Protein AF-M1ESI5-F1 (afdb_monomer_lite)

Foldseek 3Di:
DDDPVPPDDQACVGCNSLAPDHWDQDPPRDIQHDDDPQWDQDPVRRDTHGNDPDDPPDDPDPPPVPPPD

Structure (mmCIF, N/CA/C/O backbone):
data_AF-M1ESI5-F1
#
_entry.id   AF-M1ESI5-F1
#
loop_
_atom_site.group_PDB
_atom_site.id
_atom_site.type_sym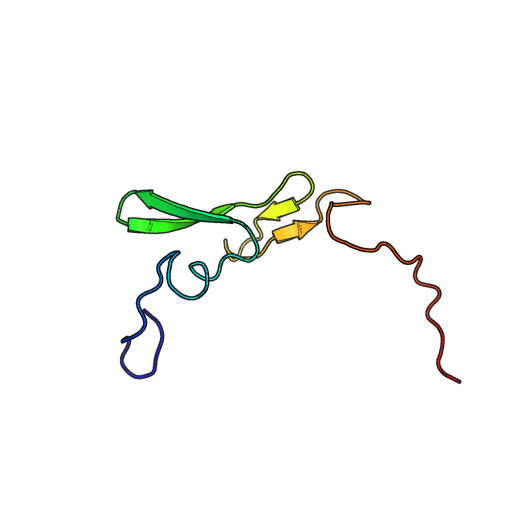bol
_atom_site.label_atom_id
_atom_site.label_alt_id
_atom_site.label_comp_id
_atom_site.label_asym_id
_atom_site.label_entity_id
_atom_site.label_seq_id
_atom_site.pdbx_PDB_ins_code
_atom_site.Cartn_x
_atom_site.Cartn_y
_atom_site.Cartn_z
_atom_site.occupancy
_atom_site.B_iso_or_equiv
_atom_site.auth_seq_id
_atom_site.auth_comp_id
_atom_site.auth_asym_id
_atom_site.auth_atom_id
_atom_site.pdbx_PDB_model_num
ATOM 1 N N . PHE A 1 1 ? 12.386 -5.324 -12.749 1.00 62.62 1 PHE A N 1
ATOM 2 C CA . PHE A 1 1 ? 12.371 -5.981 -14.060 1.00 62.62 1 PHE A CA 1
ATOM 3 C C . PHE A 1 1 ? 11.640 -7.314 -13.953 1.00 62.62 1 PHE A C 1
ATOM 5 O O . PHE A 1 1 ? 12.016 -8.128 -13.118 1.00 62.62 1 PHE A O 1
ATOM 12 N N . GLU A 1 2 ? 10.562 -7.495 -14.716 1.00 60.69 2 GLU A N 1
ATOM 13 C CA . GLU A 1 2 ? 9.881 -8.784 -14.957 1.00 60.69 2 GLU A CA 1
ATOM 14 C C . GLU A 1 2 ? 9.954 -9.135 -16.459 1.00 60.69 2 GLU A C 1
ATOM 16 O O . GLU A 1 2 ? 10.393 -8.315 -17.261 1.00 60.69 2 GLU A O 1
ATOM 21 N N . GLY A 1 3 ? 9.516 -10.334 -16.854 1.00 63.12 3 GLY A N 1
ATOM 22 C CA . GLY A 1 3 ? 9.523 -10.792 -18.252 1.00 63.12 3 GLY A CA 1
ATOM 23 C C . GLY A 1 3 ? 10.634 -11.799 -18.546 1.00 63.12 3 GLY A C 1
ATOM 24 O O . GLY A 1 3 ? 11.568 -11.953 -17.760 1.00 63.12 3 GLY A O 1
ATOM 25 N N . LYS A 1 4 ? 10.521 -12.518 -19.671 1.00 75.19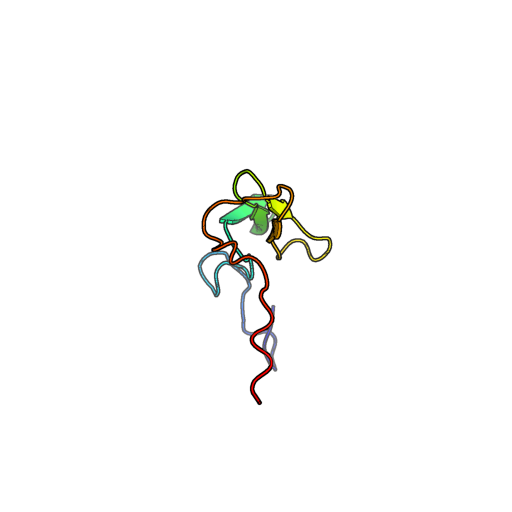 4 LYS A N 1
ATOM 26 C CA . LYS A 1 4 ? 11.499 -13.554 -20.055 1.00 75.19 4 LYS A CA 1
ATOM 27 C C . LYS A 1 4 ? 12.882 -12.972 -20.364 1.00 75.19 4 LYS A C 1
ATOM 29 O O . LYS A 1 4 ? 13.862 -13.693 -20.230 1.00 75.19 4 LYS A O 1
ATOM 34 N N . ASN A 1 5 ? 12.956 -11.690 -20.722 1.00 79.38 5 ASN A N 1
ATOM 35 C CA . ASN A 1 5 ? 14.201 -10.975 -21.000 1.00 79.38 5 ASN A CA 1
ATOM 36 C C . ASN A 1 5 ? 14.333 -9.710 -20.142 1.00 79.38 5 ASN A C 1
ATOM 38 O O . ASN A 1 5 ? 15.013 -8.764 -20.535 1.00 79.38 5 ASN A O 1
ATOM 42 N N . CYS A 1 6 ? 13.687 -9.681 -18.971 1.00 68.94 6 CYS A N 1
ATOM 43 C CA . CYS A 1 6 ? 13.740 -8.544 -18.051 1.00 68.94 6 CYS A CA 1
ATOM 44 C C . CYS A 1 6 ? 13.210 -7.225 -18.655 1.00 68.94 6 CYS A C 1
ATOM 46 O O . CYS A 1 6 ? 13.533 -6.155 -18.143 1.00 68.94 6 CYS A O 1
ATOM 48 N N . GLU A 1 7 ? 12.390 -7.278 -19.712 1.00 68.56 7 GLU A N 1
ATOM 49 C CA . GLU A 1 7 ? 11.914 -6.089 -20.431 1.00 68.56 7 GLU A CA 1
ATOM 50 C C . GLU A 1 7 ? 10.856 -5.260 -19.679 1.00 68.56 7 GLU A C 1
ATOM 52 O O . GLU A 1 7 ? 10.592 -4.113 -20.038 1.00 68.56 7 GLU A O 1
ATOM 57 N N . VAL A 1 8 ? 10.229 -5.812 -18.635 1.00 66.06 8 VAL A N 1
ATOM 58 C CA . VAL A 1 8 ? 9.143 -5.133 -17.921 1.00 66.06 8 VAL A CA 1
ATOM 59 C C . VAL A 1 8 ? 9.716 -4.292 -16.788 1.00 66.06 8 VAL A C 1
ATOM 61 O O . VAL A 1 8 ? 10.048 -4.801 -15.711 1.00 66.06 8 VAL A O 1
ATOM 64 N N . ASP A 1 9 ? 9.804 -2.989 -17.024 1.00 67.56 9 ASP A N 1
ATOM 65 C CA . ASP A 1 9 ? 10.066 -2.000 -15.985 1.00 67.56 9 ASP A CA 1
ATOM 66 C C . ASP A 1 9 ? 8.911 -1.972 -14.961 1.00 67.56 9 ASP A C 1
ATOM 68 O O . ASP A 1 9 ? 7.732 -2.052 -15.318 1.00 67.56 9 ASP A O 1
ATOM 72 N N . VAL A 1 10 ? 9.235 -1.909 -13.666 1.00 74.69 10 VAL A N 1
ATOM 73 C CA . VAL A 1 10 ? 8.233 -1.930 -12.585 1.00 74.69 10 VAL A CA 1
ATOM 74 C C . VAL A 1 10 ? 8.111 -0.519 -12.037 1.00 74.69 10 VAL A C 1
ATOM 76 O O . VAL A 1 10 ? 8.783 -0.154 -11.077 1.00 74.69 10 VAL A O 1
ATOM 79 N N . THR A 1 11 ? 7.229 0.264 -12.649 1.00 88.56 11 THR A N 1
ATOM 80 C CA . THR A 1 11 ? 6.912 1.641 -12.246 1.00 88.56 11 THR A CA 1
ATOM 81 C C . THR A 1 11 ? 5.460 1.747 -11.805 1.00 88.56 11 THR A C 1
ATOM 83 O O . THR A 1 11 ? 4.651 0.875 -12.110 1.00 88.56 11 THR A O 1
ATOM 86 N N . CYS A 1 12 ? 5.077 2.835 -11.133 1.00 92.81 12 CYS A N 1
ATOM 87 C CA . CYS A 1 12 ? 3.666 3.056 -10.793 1.00 92.81 12 CYS A CA 1
ATOM 88 C C . CYS A 1 12 ? 2.752 3.164 -12.021 1.00 92.81 12 CYS A C 1
ATOM 90 O O . CYS A 1 12 ? 1.579 2.817 -11.938 1.00 92.81 12 CYS A O 1
ATOM 92 N N . ASN A 1 13 ? 3.293 3.566 -13.172 1.00 90.56 13 ASN A N 1
ATOM 93 C CA . ASN A 1 13 ? 2.535 3.647 -14.420 1.00 90.56 13 ASN A CA 1
ATOM 94 C C . ASN A 1 13 ? 2.295 2.266 -15.051 1.00 90.56 13 ASN A C 1
ATOM 96 O O . ASN A 1 13 ? 1.411 2.118 -15.890 1.00 90.56 13 ASN A O 1
ATOM 100 N N . ILE A 1 14 ? 3.051 1.242 -14.641 1.00 88.31 14 ILE A N 1
ATOM 101 C CA . ILE A 1 14 ? 2.947 -0.123 -15.158 1.00 88.31 14 ILE A CA 1
ATOM 102 C C . ILE A 1 14 ? 2.413 -1.029 -14.050 1.00 88.31 14 ILE A C 1
ATOM 104 O O . ILE A 1 14 ? 3.073 -1.272 -13.041 1.00 88.31 14 ILE A O 1
ATOM 108 N N . LYS A 1 15 ? 1.197 -1.560 -14.235 1.00 90.56 15 LYS A N 1
ATOM 109 C CA . LYS A 1 15 ? 0.528 -2.442 -13.256 1.00 90.56 15 LYS A CA 1
ATOM 110 C C . LYS A 1 15 ? 0.507 -1.864 -11.827 1.00 90.56 15 LYS A C 1
ATOM 112 O O . LYS A 1 15 ? 0.643 -2.617 -10.864 1.00 90.56 15 LYS A O 1
ATOM 117 N N . ASN A 1 16 ? 0.400 -0.540 -11.679 1.00 94.38 16 ASN A N 1
ATOM 118 C CA . ASN A 1 16 ? 0.443 0.147 -10.382 1.00 94.38 16 ASN A CA 1
ATOM 119 C C . ASN A 1 16 ? 1.703 -0.182 -9.552 1.00 94.38 16 ASN A C 1
ATOM 121 O O . ASN A 1 16 ? 1.637 -0.290 -8.329 1.00 94.38 16 ASN A O 1
ATOM 125 N N . GLY A 1 17 ? 2.838 -0.473 -10.201 1.00 92.94 17 GLY A N 1
ATOM 126 C CA . GLY A 1 17 ? 4.056 -0.922 -9.523 1.00 92.94 17 GLY A CA 1
ATOM 127 C C . GLY A 1 17 ? 3.870 -2.215 -8.718 1.00 92.94 17 GLY A C 1
ATOM 128 O O . GLY A 1 17 ? 4.644 -2.488 -7.801 1.00 92.94 17 GLY A O 1
ATOM 129 N N . ARG A 1 18 ? 2.834 -2.999 -9.050 1.00 93.38 18 ARG A N 1
ATOM 130 C CA . ARG A 1 18 ? 2.339 -4.171 -8.313 1.00 93.38 18 ARG A CA 1
ATOM 131 C C . ARG A 1 18 ? 1.793 -3.862 -6.915 1.00 93.38 18 ARG A C 1
ATOM 133 O O . ARG A 1 18 ? 1.699 -4.771 -6.102 1.00 93.38 18 ARG A O 1
ATOM 140 N N . CYS A 1 19 ? 1.450 -2.614 -6.612 1.00 96.81 19 CYS A N 1
ATOM 141 C CA . CYS A 1 19 ? 0.779 -2.256 -5.367 1.00 96.81 19 CYS A CA 1
ATOM 142 C C . CYS A 1 19 ? -0.714 -2.607 -5.437 1.00 96.81 19 CYS A C 1
ATOM 144 O O . CYS A 1 19 ? -1.368 -2.318 -6.442 1.00 96.81 19 CYS A O 1
ATOM 146 N N . ASN A 1 20 ? -1.281 -3.153 -4.358 1.00 97.88 20 ASN A N 1
ATOM 147 C CA . ASN A 1 20 ? -2.722 -3.437 -4.301 1.00 97.88 20 ASN A CA 1
ATOM 148 C C . ASN A 1 20 ? -3.577 -2.168 -4.252 1.00 97.88 20 ASN A C 1
ATOM 150 O O . ASN A 1 20 ? -4.687 -2.160 -4.775 1.00 97.88 20 ASN A O 1
ATOM 154 N N . GLN A 1 21 ? -3.093 -1.122 -3.577 1.00 98.12 21 GLN A N 1
ATOM 155 C CA . GLN A 1 21 ? -3.822 0.135 -3.405 1.00 98.12 21 GLN A CA 1
ATOM 156 C C . GLN A 1 21 ? -3.006 1.300 -3.968 1.00 98.12 21 GLN A C 1
ATOM 158 O O . GLN A 1 21 ? -3.034 1.540 -5.172 1.00 98.12 21 GLN A O 1
ATOM 163 N N . PHE A 1 22 ? -2.250 2.016 -3.139 1.00 98.19 22 PHE A N 1
ATOM 164 C CA . PHE A 1 22 ? -1.543 3.215 -3.580 1.00 98.19 22 PHE A CA 1
ATOM 165 C C . PHE A 1 22 ? -0.097 2.914 -3.970 1.00 98.19 22 PHE A C 1
ATOM 167 O O . PHE A 1 22 ? 0.578 2.127 -3.305 1.00 98.19 22 PHE A O 1
ATOM 174 N N . CYS A 1 23 ? 0.379 3.590 -5.017 1.00 97.62 23 CYS A N 1
ATOM 175 C CA . CYS A 1 23 ? 1.745 3.504 -5.521 1.00 97.62 23 CYS A CA 1
ATOM 176 C C . CYS A 1 23 ? 2.378 4.893 -5.594 1.00 97.62 23 CYS A C 1
ATOM 178 O O . CYS A 1 23 ? 1.752 5.841 -6.073 1.00 97.62 23 CYS A O 1
ATOM 180 N N . LYS A 1 24 ? 3.630 5.011 -5.144 1.00 95.94 24 LYS A N 1
ATOM 181 C CA . LYS A 1 24 ? 4.465 6.206 -5.318 1.00 95.94 24 LYS A CA 1
ATOM 182 C C . LYS A 1 24 ? 5.878 5.814 -5.747 1.00 95.94 24 LYS A C 1
ATOM 184 O O . LYS A 1 24 ? 6.374 4.753 -5.371 1.00 95.94 24 LYS A O 1
ATOM 189 N N . LEU A 1 25 ? 6.534 6.686 -6.507 1.00 92.19 25 LEU A N 1
ATOM 190 C CA . LEU A 1 25 ? 7.977 6.606 -6.726 1.00 92.19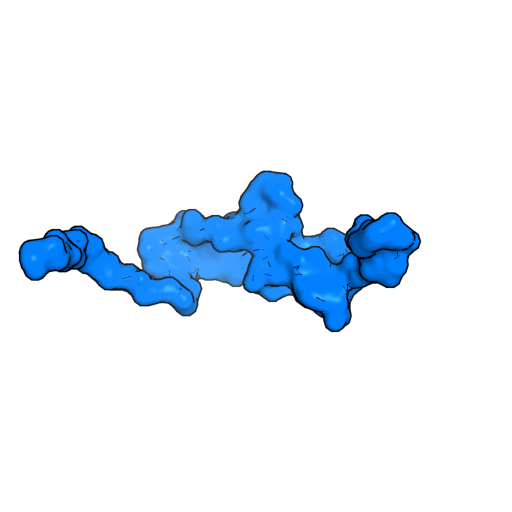 25 LEU A CA 1
ATOM 191 C C . LEU A 1 25 ? 8.672 7.267 -5.533 1.00 92.19 25 LEU A C 1
ATOM 193 O O . LEU A 1 25 ? 8.453 8.445 -5.256 1.00 92.19 25 LEU A O 1
ATOM 197 N N . GLY A 1 26 ? 9.435 6.475 -4.788 1.00 88.19 26 GLY A N 1
ATOM 198 C CA . GLY A 1 26 ? 10.261 6.937 -3.681 1.00 88.19 26 GLY A CA 1
ATOM 199 C C . GLY A 1 26 ? 11.674 7.322 -4.133 1.00 88.19 26 GLY A C 1
ATOM 200 O O . GLY A 1 26 ? 11.938 7.440 -5.333 1.00 88.19 26 GLY A O 1
ATOM 201 N N . PRO A 1 27 ? 12.604 7.481 -3.176 1.00 85.88 27 PRO A N 1
ATOM 202 C CA . PRO A 1 27 ? 14.021 7.670 -3.470 1.00 85.88 27 PRO A CA 1
ATOM 203 C C . PRO A 1 27 ? 14.571 6.559 -4.382 1.00 85.88 27 PRO A C 1
ATOM 205 O O . PRO A 1 27 ? 14.100 5.418 -4.348 1.00 85.88 27 PRO A O 1
ATOM 208 N N . ASP A 1 28 ? 15.564 6.895 -5.205 1.00 85.00 28 ASP A N 1
ATOM 209 C CA . ASP A 1 28 ? 16.191 6.002 -6.195 1.00 85.00 28 ASP A CA 1
ATOM 210 C C . ASP A 1 28 ? 15.233 5.432 -7.261 1.00 85.00 28 ASP A C 1
ATOM 212 O O . ASP A 1 28 ? 15.472 4.343 -7.785 1.00 85.00 28 ASP A O 1
ATOM 216 N N . ASN A 1 29 ? 14.121 6.116 -7.561 1.00 81.81 29 ASN A N 1
ATOM 217 C CA . ASN A 1 29 ? 13.071 5.638 -8.476 1.00 81.81 29 ASN A CA 1
ATOM 218 C C . ASN A 1 29 ? 12.462 4.280 -8.076 1.00 81.81 29 ASN A C 1
ATOM 220 O O . ASN A 1 29 ? 11.881 3.575 -8.903 1.00 81.81 29 ASN A O 1
ATOM 224 N N . LYS A 1 30 ? 12.559 3.897 -6.797 1.00 88.06 30 LYS A N 1
ATOM 225 C CA . LYS A 1 30 ? 11.970 2.650 -6.303 1.00 88.06 30 LYS A CA 1
ATOM 226 C C . LYS A 1 30 ? 10.476 2.822 -6.074 1.00 88.06 30 LYS A C 1
ATOM 228 O O . LYS A 1 30 ? 10.027 3.807 -5.493 1.00 88.06 30 LYS A O 1
ATOM 233 N N . VAL A 1 31 ? 9.700 1.820 -6.471 1.00 92.75 31 VAL A N 1
ATOM 234 C CA . VAL A 1 31 ? 8.272 1.776 -6.151 1.00 92.75 31 VAL A CA 1
ATOM 235 C C . VAL A 1 31 ? 8.071 1.549 -4.656 1.00 92.75 31 VAL A C 1
ATOM 237 O O . VAL A 1 31 ? 8.556 0.561 -4.103 1.00 92.75 31 VAL A O 1
ATOM 240 N N . VAL A 1 32 ? 7.267 2.412 -4.044 1.00 95.94 32 VAL A N 1
ATOM 241 C CA . VAL A 1 32 ? 6.795 2.304 -2.665 1.00 95.94 32 VAL A CA 1
ATOM 242 C C . VAL A 1 32 ? 5.273 2.184 -2.676 1.00 95.94 32 VAL A C 1
ATOM 244 O O . VAL A 1 32 ? 4.579 3.043 -3.222 1.00 95.94 32 VAL A O 1
ATOM 247 N N . CYS A 1 33 ? 4.757 1.117 -2.070 1.00 97.69 33 CYS A N 1
ATOM 248 C CA . CYS A 1 33 ? 3.324 0.902 -1.914 1.00 97.69 33 CYS A CA 1
ATOM 249 C C . CYS A 1 33 ? 2.836 1.423 -0.560 1.00 97.69 33 CYS A C 1
ATOM 251 O O . CYS A 1 33 ? 3.557 1.362 0.436 1.00 97.69 33 CYS A O 1
ATOM 253 N N . SER A 1 34 ? 1.594 1.895 -0.508 1.00 98.31 34 SER A N 1
ATOM 254 C CA . SER A 1 34 ? 0.924 2.253 0.745 1.00 98.31 34 SER A CA 1
ATOM 255 C C . SER A 1 34 ? -0.556 1.884 0.703 1.00 98.31 34 SER A C 1
ATOM 257 O O . SER A 1 34 ? -1.140 1.742 -0.372 1.00 98.31 34 SER A O 1
ATOM 259 N N . CYS A 1 35 ? -1.167 1.752 1.877 1.00 98.69 35 CYS A N 1
ATOM 260 C CA . CYS A 1 35 ? -2.559 1.341 2.017 1.00 98.69 35 CYS A CA 1
ATOM 261 C C . CYS A 1 35 ? -3.425 2.470 2.588 1.00 98.69 35 CYS A C 1
ATOM 263 O O . CYS A 1 35 ? -2.923 3.402 3.216 1.00 98.69 35 CYS A O 1
ATOM 265 N N . THR A 1 36 ? -4.729 2.386 2.348 1.00 98.44 36 THR A N 1
ATOM 266 C CA . THR A 1 36 ? -5.735 3.268 2.940 1.00 98.44 36 THR A CA 1
ATOM 267 C C . THR A 1 36 ? -5.951 2.956 4.419 1.00 98.44 36 THR A C 1
ATOM 269 O O . THR A 1 36 ? -5.585 1.885 4.909 1.00 98.44 36 THR A O 1
ATOM 272 N N . THR A 1 37 ? -6.560 3.891 5.143 1.00 98.25 37 THR A N 1
ATOM 273 C CA . THR A 1 37 ? -6.895 3.724 6.560 1.00 98.25 37 THR A CA 1
ATOM 274 C C . THR A 1 37 ? -7.721 2.455 6.779 1.00 98.25 37 THR A C 1
ATOM 276 O O . THR A 1 37 ? -8.647 2.160 6.025 1.00 98.25 37 THR A O 1
ATOM 279 N N . GLY A 1 38 ? -7.383 1.695 7.823 1.00 97.94 38 GLY A N 1
ATOM 280 C CA . GLY A 1 38 ? -7.999 0.394 8.098 1.00 97.94 38 GLY A CA 1
ATOM 281 C C . GLY A 1 38 ? -7.332 -0.784 7.382 1.00 97.94 38 GLY A C 1
ATOM 282 O O . GLY A 1 38 ? -7.787 -1.916 7.535 1.00 97.94 38 GLY A O 1
ATOM 283 N N . TYR A 1 39 ? -6.242 -0.541 6.649 1.00 98.69 39 TYR A N 1
ATOM 284 C CA . TYR A 1 39 ? -5.392 -1.570 6.058 1.00 98.69 39 TYR A CA 1
ATOM 285 C C . TYR A 1 39 ? -3.929 -1.388 6.471 1.00 98.69 39 TYR A C 1
ATOM 287 O O . TYR A 1 39 ? -3.461 -0.268 6.681 1.00 98.69 39 TYR A O 1
ATOM 295 N N . LYS A 1 40 ? -3.192 -2.496 6.539 1.00 98.50 40 LYS A N 1
ATOM 296 C CA . LYS A 1 40 ? -1.745 -2.534 6.762 1.00 98.50 40 LYS A CA 1
ATOM 297 C C . LYS A 1 40 ? -1.054 -3.103 5.525 1.00 98.50 40 LYS A C 1
ATOM 299 O O . LYS A 1 40 ? -1.577 -4.008 4.878 1.00 98.50 40 LYS A O 1
ATOM 304 N N . LEU A 1 41 ? 0.119 -2.564 5.199 1.00 98.44 41 LEU A N 1
ATOM 305 C CA . LEU A 1 41 ? 0.966 -3.122 4.150 1.00 98.44 41 LEU A CA 1
ATOM 306 C C . LEU A 1 41 ? 1.556 -4.456 4.631 1.00 98.44 41 LEU A C 1
ATOM 308 O O . LEU A 1 41 ? 2.146 -4.507 5.713 1.00 98.44 41 LEU A O 1
ATOM 312 N N . ALA 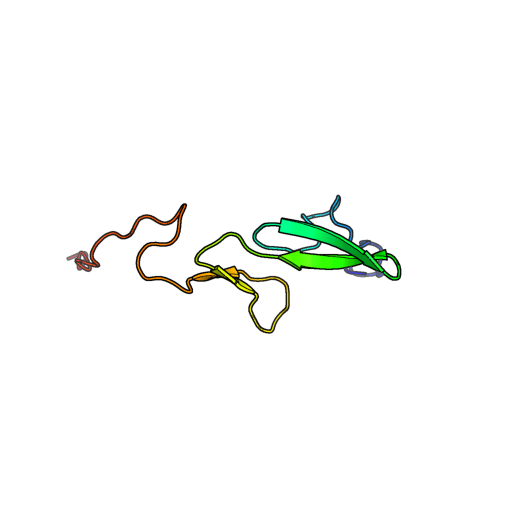A 1 42 ? 1.381 -5.509 3.838 1.00 98.31 42 ALA A N 1
ATOM 313 C CA . ALA A 1 42 ? 1.903 -6.840 4.120 1.00 98.31 42 ALA A CA 1
ATOM 314 C C . ALA A 1 42 ? 3.431 -6.910 3.934 1.00 98.31 42 ALA A C 1
ATOM 316 O O . ALA A 1 42 ? 4.067 -5.985 3.417 1.00 98.31 42 ALA A O 1
ATOM 317 N N . GLU A 1 43 ? 4.032 -8.032 4.335 1.00 97.94 43 GLU A N 1
ATOM 318 C CA . GLU A 1 43 ? 5.487 -8.251 4.280 1.00 97.94 43 GLU A CA 1
ATOM 319 C C . GLU A 1 43 ? 6.054 -8.266 2.855 1.00 97.94 43 GLU A C 1
ATOM 321 O O . GLU A 1 43 ? 7.204 -7.881 2.638 1.00 97.94 43 GLU A O 1
ATOM 326 N N . ASP A 1 44 ? 5.235 -8.619 1.860 1.00 95.62 44 ASP A N 1
ATOM 327 C CA . ASP A 1 44 ? 5.601 -8.536 0.442 1.00 95.62 44 ASP A CA 1
ATOM 328 C C . ASP A 1 44 ? 5.813 -7.084 -0.041 1.00 95.62 44 ASP A C 1
ATOM 330 O O . ASP A 1 44 ? 6.337 -6.856 -1.134 1.00 95.62 44 ASP A O 1
ATOM 334 N N . ARG A 1 45 ? 5.439 -6.097 0.789 1.00 95.88 45 ARG A N 1
ATOM 335 C CA . ARG A 1 45 ? 5.462 -4.653 0.521 1.00 95.88 45 ARG A CA 1
ATOM 336 C C . ARG A 1 45 ? 4.619 -4.239 -0.685 1.00 95.88 45 ARG A C 1
ATOM 338 O O . ARG A 1 45 ? 4.870 -3.188 -1.276 1.00 95.88 45 ARG A O 1
ATOM 345 N N . ARG A 1 46 ? 3.625 -5.049 -1.051 1.00 96.00 46 ARG A N 1
ATOM 346 C CA . ARG A 1 46 ? 2.726 -4.859 -2.201 1.00 96.00 46 ARG A CA 1
ATOM 347 C C . ARG A 1 46 ? 1.258 -4.965 -1.799 1.00 96.00 46 ARG A C 1
ATOM 349 O O . ARG A 1 46 ? 0.448 -4.139 -2.228 1.00 96.00 46 ARG A O 1
ATOM 356 N N . SER A 1 47 ? 0.934 -5.953 -0.973 1.00 98.12 47 SER A N 1
ATOM 357 C CA . SER A 1 47 ? -0.425 -6.300 -0.578 1.00 98.12 47 SER A CA 1
ATOM 358 C C . SER A 1 47 ? -0.923 -5.456 0.593 1.00 98.12 47 SER A C 1
ATOM 360 O O . SER A 1 47 ? -0.156 -5.056 1.465 1.00 98.12 47 SER A O 1
ATOM 362 N N . CYS A 1 48 ? -2.231 -5.192 0.613 1.00 98.44 48 CYS A N 1
ATOM 363 C CA . CYS A 1 48 ? -2.906 -4.471 1.693 1.00 98.44 48 CYS A CA 1
ATOM 364 C C . CYS A 1 48 ? -3.882 -5.399 2.420 1.00 98.44 48 CYS A C 1
ATOM 366 O O . CYS A 1 48 ? -4.908 -5.812 1.866 1.00 98.44 48 CYS A O 1
ATOM 368 N N . GLU A 1 49 ? -3.566 -5.702 3.674 1.00 98.00 49 GLU A N 1
ATOM 369 C CA . GLU A 1 49 ? -4.340 -6.580 4.549 1.00 98.00 49 GLU A CA 1
ATOM 370 C C . GLU A 1 49 ? -5.257 -5.757 5.456 1.00 98.00 49 GLU A C 1
ATOM 372 O O . GLU A 1 49 ? -4.871 -4.668 5.883 1.00 98.00 49 GLU A O 1
ATOM 377 N N . PRO A 1 50 ? -6.487 -6.222 5.739 1.00 97.56 50 PRO A N 1
ATOM 378 C CA . PRO A 1 50 ? -7.372 -5.499 6.642 1.00 97.56 50 PRO A CA 1
ATOM 379 C C . PRO A 1 50 ? -6.784 -5.472 8.055 1.00 97.56 50 PRO A C 1
ATOM 381 O O . PRO A 1 50 ? -6.382 -6.501 8.587 1.00 97.56 50 PRO A O 1
ATOM 384 N N . ALA A 1 51 ? -6.774 -4.292 8.666 1.00 97.69 51 ALA A N 1
ATOM 385 C CA . ALA A 1 51 ? -6.290 -4.069 10.028 1.00 97.69 51 ALA A CA 1
ATOM 386 C C . ALA A 1 51 ? -7.418 -3.692 11.005 1.00 97.69 51 ALA A C 1
ATOM 388 O O . ALA A 1 51 ? -7.172 -3.505 12.193 1.00 97.69 51 ALA A O 1
ATOM 389 N N . VAL A 1 52 ? -8.653 -3.561 10.509 1.00 96.31 52 VAL A N 1
ATOM 390 C CA . VAL A 1 52 ? -9.859 -3.264 11.296 1.00 96.31 52 VAL A CA 1
ATOM 391 C C . VAL A 1 52 ? -11.006 -4.195 10.877 1.00 96.31 52 VAL A C 1
ATOM 393 O O . VAL A 1 52 ? -10.966 -4.709 9.757 1.00 96.31 52 VAL A O 1
ATOM 396 N N . PRO A 1 53 ? -12.041 -4.401 11.719 1.00 94.31 53 PRO A N 1
ATOM 397 C CA . PRO A 1 53 ? -13.147 -5.320 11.411 1.00 94.31 53 PRO A CA 1
ATOM 398 C C . PRO A 1 53 ? -13.964 -4.941 10.168 1.00 94.31 53 PRO A C 1
ATOM 400 O O . PRO A 1 53 ? -14.382 -5.809 9.407 1.00 94.31 53 PRO A O 1
ATOM 403 N N . PHE A 1 54 ? -14.165 -3.640 9.945 1.00 94.75 54 PHE A N 1
ATOM 404 C CA . PHE A 1 54 ? -14.984 -3.107 8.852 1.00 94.75 54 PHE A CA 1
ATO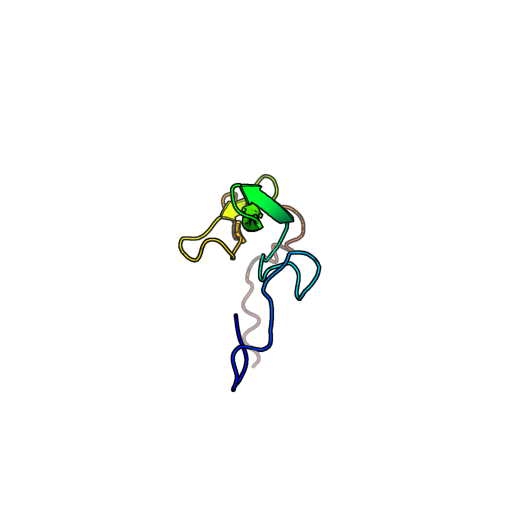M 405 C C . PHE A 1 54 ? -14.176 -2.108 8.016 1.00 94.75 54 PHE A C 1
ATOM 407 O O . PHE A 1 54 ? -14.389 -0.898 8.103 1.00 94.75 54 PHE A O 1
ATOM 414 N N . PRO A 1 55 ? -13.183 -2.583 7.249 1.00 96.00 55 PRO A N 1
ATOM 415 C CA . PRO A 1 55 ? -12.358 -1.712 6.432 1.00 96.00 55 PRO A CA 1
ATOM 416 C C . PRO A 1 55 ? -13.160 -1.220 5.220 1.00 96.00 55 PRO A C 1
ATOM 418 O O . PRO A 1 55 ? -14.046 -1.915 4.716 1.00 96.00 55 PRO A O 1
ATOM 421 N N . CYS A 1 56 ? -12.842 -0.028 4.714 1.00 95.94 56 CYS A N 1
ATOM 422 C CA . CYS A 1 56 ? -13.558 0.522 3.565 1.00 95.94 56 CYS A CA 1
ATOM 423 C C . CYS A 1 56 ? -13.430 -0.385 2.325 1.00 95.94 56 CYS A C 1
ATOM 425 O O . CYS A 1 56 ? -12.445 -1.111 2.155 1.00 95.94 56 CYS A O 1
ATOM 427 N N . GLY A 1 57 ? -14.445 -0.360 1.459 1.00 94.50 57 GLY A N 1
ATOM 428 C CA . GLY A 1 57 ? -14.433 -1.096 0.192 1.00 94.50 57 GLY A CA 1
ATOM 429 C C . GLY A 1 57 ? -14.537 -2.622 0.309 1.00 94.50 57 GLY A C 1
ATOM 430 O O . 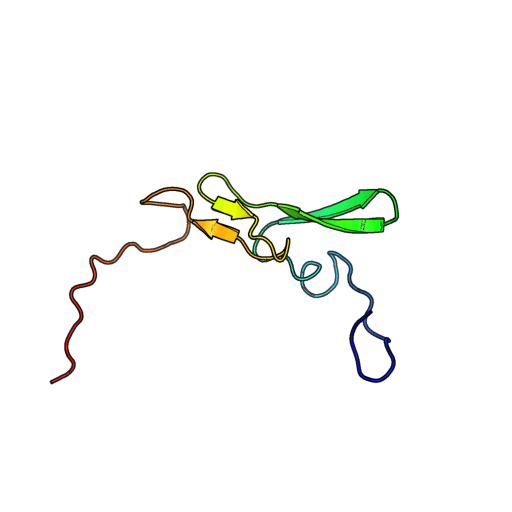GLY A 1 57 ? -14.394 -3.301 -0.705 1.00 94.50 57 GLY A O 1
ATOM 431 N N . ARG A 1 58 ? -14.797 -3.181 1.502 1.00 92.06 58 ARG A N 1
ATOM 432 C CA . ARG A 1 58 ? -15.101 -4.609 1.680 1.00 92.06 58 ARG A CA 1
ATOM 433 C C . ARG A 1 58 ? -16.496 -4.821 2.242 1.00 92.06 58 ARG A C 1
ATOM 435 O O . ARG A 1 58 ? -16.849 -4.283 3.287 1.00 92.06 58 ARG A O 1
ATOM 442 N N . VAL A 1 59 ? -17.266 -5.659 1.555 1.00 89.69 59 VAL A N 1
ATOM 443 C CA . VAL A 1 59 ? -18.574 -6.107 2.030 1.00 89.69 59 VAL A CA 1
ATOM 444 C C . VAL A 1 59 ? -18.350 -7.179 3.089 1.00 89.69 59 VAL A C 1
ATOM 446 O O . VAL A 1 59 ? -17.852 -8.266 2.804 1.00 89.69 59 VAL A O 1
ATOM 449 N N . SER A 1 60 ? -18.709 -6.858 4.324 1.00 80.50 60 SER A N 1
ATOM 450 C CA . SER A 1 60 ? -18.752 -7.798 5.440 1.00 80.50 60 SER A CA 1
ATOM 451 C C . SER A 1 60 ? -20.103 -8.504 5.397 1.00 80.50 60 SER A C 1
ATOM 453 O O . SER A 1 60 ? -21.049 -8.124 6.079 1.00 80.50 60 SER A O 1
ATOM 455 N N . VAL A 1 61 ? -20.223 -9.516 4.537 1.00 76.38 61 VAL A N 1
ATOM 456 C CA . VAL A 1 61 ? -21.350 -10.444 4.655 1.00 76.38 61 VAL A CA 1
ATOM 457 C C . VAL A 1 61 ? -21.053 -11.292 5.894 1.00 76.38 61 VAL A C 1
ATOM 459 O O . VAL A 1 61 ? -19.968 -11.883 5.944 1.00 76.38 61 VAL A O 1
ATOM 462 N N . PRO A 1 62 ? -21.931 -11.362 6.912 1.00 65.19 62 PRO A N 1
ATOM 463 C CA . PRO A 1 62 ? -21.792 -12.403 7.917 1.00 65.19 62 PRO A CA 1
ATOM 464 C C . PRO A 1 62 ? -21.772 -13.718 7.146 1.00 65.19 62 PRO A C 1
ATOM 466 O O . PRO A 1 62 ? -22.657 -13.962 6.328 1.00 65.19 62 PRO A O 1
ATOM 469 N N . HIS A 1 63 ? -20.718 -14.509 7.330 1.00 60.75 63 HIS A N 1
ATOM 470 C CA . HIS A 1 63 ? -20.545 -15.799 6.678 1.00 60.75 63 HIS A CA 1
ATOM 471 C C . HIS A 1 63 ? -21.629 -16.753 7.213 1.00 60.75 63 HIS A C 1
ATOM 473 O O . HIS A 1 63 ? -21.357 -17.659 7.992 1.00 60.75 63 HIS A O 1
ATOM 479 N N . ILE A 1 64 ? -22.887 -16.564 6.810 1.00 59.84 64 ILE A N 1
ATOM 480 C CA . ILE A 1 64 ? -23.784 -17.690 6.621 1.00 59.84 64 ILE A CA 1
ATOM 481 C C . ILE A 1 64 ? -23.176 -18.353 5.404 1.00 59.84 64 ILE A C 1
ATOM 483 O O . ILE A 1 64 ? -23.410 -17.952 4.266 1.00 59.84 64 ILE A O 1
ATOM 487 N N . SER A 1 65 ? -22.265 -19.283 5.669 1.00 59.72 65 SER A N 1
ATOM 488 C CA . SER A 1 65 ? -21.864 -20.282 4.705 1.00 59.72 65 SER A CA 1
ATOM 489 C C . SER A 1 65 ? -23.166 -20.880 4.195 1.00 59.72 65 SER A C 1
ATOM 491 O O . SER A 1 65 ? -23.764 -21.718 4.864 1.00 59.72 65 SER A O 1
ATOM 493 N N . THR A 1 66 ? -23.670 -20.387 3.065 1.00 57.47 66 THR A N 1
ATOM 494 C CA . THR A 1 66 ? -24.718 -21.074 2.335 1.00 57.47 66 THR A CA 1
ATOM 495 C C . THR A 1 66 ? -24.055 -22.357 1.884 1.00 57.47 66 THR A C 1
ATOM 497 O O . THR A 1 66 ? -23.378 -22.400 0.856 1.00 57.47 66 THR A O 1
ATOM 500 N N . THR A 1 67 ? -24.163 -23.387 2.719 1.00 53.75 67 THR A N 1
ATOM 501 C CA . THR A 1 67 ? -23.968 -24.765 2.318 1.00 53.75 67 THR A CA 1
ATOM 502 C C . THR A 1 67 ? -24.876 -24.931 1.111 1.00 53.75 67 THR A C 1
ATOM 504 O O . THR A 1 67 ? -26.098 -24.939 1.244 1.00 53.75 67 THR A O 1
ATOM 507 N N . ARG A 1 68 ? -24.286 -24.933 -0.087 1.00 57.06 68 ARG A N 1
ATOM 508 C CA . ARG A 1 68 ? -24.964 -25.385 -1.296 1.00 57.06 68 ARG A CA 1
ATOM 509 C C . ARG A 1 68 ? -25.250 -26.869 -1.076 1.00 57.06 68 ARG A C 1
ATOM 511 O O . ARG A 1 68 ? -24.367 -27.687 -1.319 1.00 57.06 68 ARG A O 1
ATOM 518 N N . THR A 1 69 ? -26.418 -27.177 -0.515 1.00 46.00 69 THR A N 1
ATOM 519 C CA . THR A 1 69 ? -27.098 -28.459 -0.731 1.00 46.00 69 THR A CA 1
ATOM 520 C C . THR A 1 69 ? -27.470 -28.581 -2.195 1.00 46.00 69 THR A C 1
ATOM 522 O O . THR A 1 69 ? -27.940 -27.555 -2.745 1.00 46.00 69 THR A O 1
#

InterPro domains:
  IPR050442 Peptidase S1 family, coagulation factors [PTHR24278] (1-58)

Organism: Mustela putorius furo (NCBI:txid9669)

Radius of gyration: 16.52 Å; chains: 1; bounding box: 43×36×32 Å

pLDDT: mean 86.11, std 14.6, range [46.0, 98.69]

Secondary structure (DSSP, 8-state):
-BSTTS-B---TTTGGGG-SSEEEE-GGG-EEEE--TTEEE-TTSS-EEE-SSS-TT------------

Sequence (69 aa):
FEGKNCEVDVTCNIKNGRCNQFCKLGPDNKVVCSCTTGYKLAEDRRSCEPAVPFPCGRVSVPHISTTRT